Protein AF-A0AAD1ZTN9-F1 (afdb_monomer)

Solvent-accessible surface area (backbone atoms only — not comparable to full-atom values): 10088 Å² total; per-residue (Å²): 139,63,66,46,56,49,52,70,61,50,52,58,51,52,46,51,55,48,60,74,69,26,57,101,83,45,71,50,66,82,18,74,84,86,39,87,69,47,72,67,57,52,51,51,52,51,49,51,49,50,56,51,53,40,56,35,45,38,44,73,73,64,92,58,94,76,79,83,73,82,46,78,40,80,47,79,81,52,67,61,57,52,53,51,52,51,41,56,65,77,37,42,69,73,58,32,66,64,46,48,61,55,51,52,52,47,49,70,41,43,68,56,51,52,50,51,51,51,50,49,52,52,52,50,62,65,45,60,80,66,56,74,80,80,76,81,76,83,76,82,79,79,79,75,75,86,76,84,82,87,79,77,86,77,69,73,86,74,72,71,133

Foldseek 3Di:
DDWDWCLLVVLVVLLVVVVVQDDPPRQQSLQCPPRPDDPVSVVVLVVVVVVSQQFTFIDDPDPDPDDDDRDGGRDPGDPLSVVLSVCSNPDGSVVSVVCSVVSVVVSVCVVVVVVVVVVVVVVVVVCVVVPPPPPPPDDDPPPPDDDDPPPDPPPVVPPDD

Sequence (161 aa):
MSYFDLRYAALPVVNILKSYTAMTWEWDPFGIVIGNFTWIKFWLLTSFFFLFSFISIEIPLTPQVDMGYIRIQLKNYSVSLLVCFLASLFFPQDIFWCIYPTILLLSFCTARISSMWRSFKLSVQLLLPTIPVLNISMTTTTNIDEEPDIELLEMEQILQV

Structure (mmCIF, N/CA/C/O backbone):
data_AF-A0AAD1ZTN9-F1
#
_entry.id   AF-A0AAD1ZTN9-F1
#
loop_
_atom_site.group_PDB
_atom_site.id
_atom_site.type_symbol
_atom_site.label_atom_id
_atom_site.label_alt_id
_atom_site.label_comp_id
_atom_site.label_asym_id
_atom_site.label_entity_id
_atom_site.label_seq_id
_atom_site.pdbx_PDB_ins_code
_atom_site.Cartn_x
_atom_site.Cartn_y
_atom_site.Cartn_z
_atom_site.occupancy
_atom_site.B_iso_or_equiv
_atom_site.auth_seq_id
_atom_site.auth_comp_id
_atom_site.auth_asym_id
_atom_site.auth_atom_id
_atom_site.pdbx_PDB_model_num
ATOM 1 N N . MET A 1 1 ? -23.284 4.322 5.356 1.00 53.53 1 MET A N 1
ATOM 2 C CA . MET A 1 1 ? -22.923 4.765 3.992 1.00 53.53 1 MET A CA 1
ATOM 3 C C . MET A 1 1 ? -21.533 4.248 3.683 1.00 53.53 1 MET A C 1
ATOM 5 O O . MET A 1 1 ? -20.640 4.465 4.492 1.00 53.53 1 MET A O 1
ATOM 9 N N . SER A 1 2 ? -21.386 3.500 2.591 1.00 60.88 2 SER A N 1
ATOM 10 C CA . SER A 1 2 ? -20.089 2.979 2.151 1.00 60.88 2 SER A CA 1
ATOM 11 C C . SER A 1 2 ? -19.491 3.958 1.143 1.00 60.88 2 SER A C 1
ATOM 13 O O . SER A 1 2 ? -20.184 4.363 0.207 1.00 60.88 2 SER A O 1
ATOM 15 N N . TYR A 1 3 ? -18.242 4.359 1.362 1.00 67.25 3 TYR A N 1
ATOM 16 C CA . TYR A 1 3 ? -17.501 5.275 0.496 1.00 67.25 3 TYR A CA 1
ATOM 17 C C . TYR A 1 3 ? -16.315 4.533 -0.112 1.00 67.25 3 TYR A C 1
ATOM 19 O O . TYR A 1 3 ? -15.619 3.802 0.596 1.00 67.25 3 TYR A O 1
ATOM 27 N N . PHE A 1 4 ? -16.092 4.715 -1.413 1.00 69.25 4 PHE A N 1
ATOM 28 C CA . PHE A 1 4 ? -14.917 4.186 -2.087 1.00 69.25 4 PHE A CA 1
ATOM 29 C C . PHE A 1 4 ? -13.841 5.261 -2.092 1.00 69.25 4 PHE A C 1
ATOM 31 O O . PHE A 1 4 ? -14.079 6.395 -2.507 1.00 69.25 4 PHE A O 1
ATOM 38 N N . ASP A 1 5 ? -12.659 4.897 -1.618 1.00 74.06 5 ASP A N 1
ATOM 39 C CA . ASP A 1 5 ? -11.509 5.783 -1.597 1.00 74.06 5 ASP A CA 1
ATOM 40 C C . ASP A 1 5 ? -10.742 5.640 -2.913 1.00 74.06 5 ASP A C 1
ATOM 42 O O . ASP A 1 5 ? -10.135 4.599 -3.183 1.00 74.06 5 ASP A O 1
ATOM 46 N N . LEU A 1 6 ? -10.775 6.699 -3.729 1.00 75.69 6 LEU A N 1
ATOM 47 C CA . LEU A 1 6 ? -10.173 6.728 -5.063 1.00 75.69 6 LEU A CA 1
ATOM 48 C C . LEU A 1 6 ? -8.671 6.415 -5.040 1.00 75.69 6 LEU A C 1
ATOM 50 O O . LEU A 1 6 ? -8.125 5.956 -6.044 1.00 75.69 6 LEU A O 1
ATOM 54 N N . ARG A 1 7 ? -7.998 6.606 -3.897 1.00 78.62 7 ARG A N 1
ATOM 55 C CA . ARG A 1 7 ? -6.579 6.275 -3.754 1.00 78.62 7 ARG A CA 1
ATOM 56 C C . ARG A 1 7 ? -6.322 4.821 -4.147 1.00 78.62 7 ARG A C 1
ATOM 58 O O . ARG A 1 7 ? -5.434 4.550 -4.949 1.00 78.62 7 ARG A O 1
ATOM 65 N N . TYR A 1 8 ? -7.171 3.884 -3.730 1.00 75.38 8 TYR A N 1
ATOM 66 C CA . TYR A 1 8 ? -6.988 2.483 -4.113 1.00 75.38 8 TYR A CA 1
ATOM 67 C C . TYR A 1 8 ? -7.002 2.262 -5.630 1.00 75.38 8 TYR A C 1
ATOM 69 O O . TYR A 1 8 ? -6.260 1.403 -6.096 1.00 75.38 8 TYR A O 1
ATOM 77 N N . ALA A 1 9 ? -7.754 3.053 -6.401 1.00 78.06 9 ALA A N 1
ATOM 78 C CA . ALA A 1 9 ? -7.808 2.953 -7.861 1.00 78.06 9 ALA A CA 1
ATOM 79 C C . ALA A 1 9 ? -6.601 3.586 -8.575 1.00 78.06 9 ALA A C 1
ATOM 81 O O . ALA A 1 9 ? -6.246 3.152 -9.669 1.00 78.06 9 ALA A O 1
ATOM 82 N N . ALA A 1 10 ? -5.927 4.565 -7.967 1.00 77.88 10 ALA A N 1
ATOM 83 C CA . ALA A 1 10 ? -4.735 5.163 -8.570 1.00 77.88 10 ALA A CA 1
ATOM 84 C C . ALA A 1 10 ? -3.543 4.191 -8.609 1.00 77.88 10 ALA A C 1
ATOM 86 O O . ALA A 1 10 ? -2.688 4.299 -9.479 1.00 77.88 10 ALA A O 1
ATOM 87 N N . LEU A 1 11 ? -3.482 3.229 -7.684 1.00 80.38 11 LEU A N 1
ATOM 88 C CA . LEU A 1 11 ? -2.395 2.248 -7.606 1.00 80.38 11 LEU A CA 1
ATOM 89 C C . LEU A 1 11 ? -2.336 1.329 -8.847 1.00 80.38 11 LEU A C 1
ATOM 91 O O . LEU A 1 11 ? -1.267 1.237 -9.448 1.00 80.38 11 LEU A O 1
ATOM 95 N N . PRO A 1 12 ? -3.451 0.725 -9.310 1.00 79.00 12 PRO A N 1
ATOM 96 C CA . PRO A 1 12 ? -3.519 0.082 -10.621 1.00 79.00 12 PRO A CA 1
ATOM 97 C C . PRO A 1 12 ? -3.088 0.990 -11.774 1.00 79.00 12 PRO A C 1
ATOM 99 O O . PRO A 1 12 ? -2.380 0.535 -12.663 1.00 79.00 12 PRO A O 1
ATOM 102 N N . VAL A 1 13 ? -3.466 2.274 -11.755 1.00 79.06 13 VAL A N 1
ATOM 103 C CA . VAL A 1 13 ? -3.087 3.234 -12.808 1.00 79.06 13 VAL A CA 1
ATOM 104 C C . VAL A 1 13 ? -1.575 3.457 -12.831 1.00 79.06 13 VAL A C 1
ATOM 106 O O . VAL A 1 13 ? -0.971 3.410 -13.898 1.00 79.06 13 VAL A O 1
ATOM 109 N N . VAL A 1 14 ? -0.945 3.631 -11.666 1.00 77.19 14 VAL A N 1
ATOM 110 C CA . VAL A 1 14 ? 0.519 3.731 -11.539 1.00 77.19 14 VAL A CA 1
ATOM 111 C C . VAL A 1 14 ? 1.196 2.451 -12.029 1.00 77.19 14 VAL A C 1
ATOM 113 O O . VAL A 1 14 ? 2.204 2.524 -12.727 1.00 77.19 14 VAL A O 1
ATOM 116 N N . ASN A 1 15 ? 0.633 1.284 -11.715 1.00 78.56 15 ASN A N 1
ATOM 117 C CA . ASN A 1 15 ? 1.166 0.006 -12.173 1.00 78.56 15 ASN A CA 1
ATOM 118 C C . ASN A 1 15 ? 1.053 -0.167 -13.702 1.00 78.56 15 ASN A C 1
ATOM 120 O O . ASN A 1 15 ? 1.999 -0.598 -14.349 1.00 78.56 15 ASN A O 1
ATOM 124 N N . ILE A 1 16 ? -0.059 0.256 -14.303 1.00 80.12 16 ILE A N 1
ATOM 125 C CA . ILE A 1 16 ? -0.233 0.268 -15.762 1.00 80.12 16 ILE A CA 1
ATOM 126 C C . ILE A 1 16 ? 0.734 1.267 -16.417 1.00 80.12 16 ILE A C 1
ATOM 128 O O . ILE A 1 16 ? 1.369 0.959 -17.416 1.00 80.12 16 ILE A O 1
ATOM 132 N N . LEU A 1 17 ? 0.914 2.461 -15.849 1.00 75.88 17 LEU A N 1
ATOM 133 C CA . LEU A 1 17 ? 1.918 3.417 -16.336 1.00 75.88 17 LEU A CA 1
ATOM 134 C C . LEU A 1 17 ? 3.332 2.821 -16.285 1.00 75.88 17 LEU A C 1
ATOM 136 O O . LEU A 1 17 ? 4.089 2.973 -17.241 1.00 75.88 17 LEU A O 1
ATOM 140 N N . LYS A 1 18 ? 3.650 2.086 -15.211 1.00 73.56 18 LYS A N 1
ATOM 141 C CA . LYS A 1 18 ? 4.902 1.331 -15.053 1.00 73.56 18 LYS A CA 1
ATOM 142 C C . LYS A 1 18 ? 5.075 0.288 -16.167 1.00 73.56 18 LYS A C 1
ATOM 144 O O . LYS A 1 18 ? 6.186 0.113 -16.654 1.00 73.56 18 LYS A O 1
ATOM 149 N N . SER A 1 19 ? 3.998 -0.363 -16.610 1.00 73.69 19 SER A N 1
ATOM 150 C CA . SER A 1 19 ? 4.057 -1.363 -17.685 1.00 73.69 19 SER A CA 1
ATOM 151 C C . SER A 1 19 ? 4.329 -0.771 -19.065 1.00 73.69 19 SER A C 1
ATOM 153 O O . SER A 1 19 ? 4.916 -1.436 -19.907 1.00 73.69 19 SER A O 1
ATOM 155 N N . TYR A 1 20 ? 3.900 0.469 -19.314 1.00 73.81 20 TYR A N 1
ATOM 156 C CA . TYR A 1 20 ? 4.147 1.152 -20.589 1.00 73.81 20 TYR A CA 1
ATOM 157 C C . TYR A 1 20 ? 5.575 1.682 -20.725 1.00 73.81 20 TYR A C 1
ATOM 159 O O . TYR A 1 20 ? 6.065 1.829 -21.842 1.00 73.81 20 TYR A O 1
ATOM 167 N N . THR A 1 21 ? 6.228 2.007 -19.610 1.00 69.94 21 THR A N 1
ATOM 168 C CA . THR A 1 21 ? 7.601 2.529 -19.608 1.00 69.94 21 THR A CA 1
ATOM 169 C C . THR A 1 21 ? 8.656 1.435 -19.480 1.00 69.94 21 THR A C 1
ATOM 171 O O . THR A 1 21 ? 9.808 1.674 -19.833 1.00 69.94 21 THR A O 1
ATOM 174 N N . ALA A 1 22 ? 8.283 0.250 -18.997 1.00 64.44 22 ALA A N 1
ATOM 175 C CA . ALA A 1 22 ? 9.169 -0.900 -18.896 1.00 64.44 22 ALA A CA 1
ATOM 176 C C . ALA A 1 22 ? 9.403 -1.559 -20.261 1.00 64.44 22 ALA A C 1
ATOM 178 O O . ALA A 1 22 ? 8.459 -1.930 -20.961 1.00 64.44 22 ALA A O 1
ATOM 179 N N . MET A 1 23 ? 10.669 -1.790 -20.620 1.00 64.44 23 MET A N 1
ATOM 180 C CA . MET A 1 23 ? 10.974 -2.810 -21.624 1.00 64.44 23 MET A CA 1
ATOM 181 C C . MET A 1 23 ? 10.536 -4.184 -21.098 1.00 64.44 23 MET A C 1
ATOM 183 O O . MET A 1 23 ? 10.527 -4.419 -19.894 1.00 64.44 23 MET A O 1
ATOM 187 N N . THR A 1 24 ? 10.221 -5.123 -21.993 1.00 57.47 24 THR A N 1
ATOM 188 C CA . THR A 1 24 ? 9.668 -6.467 -21.700 1.00 57.47 24 THR A CA 1
ATOM 189 C C . THR A 1 24 ? 10.425 -7.316 -20.661 1.00 57.47 24 THR A C 1
ATOM 191 O O . THR A 1 24 ? 9.915 -8.351 -20.249 1.00 57.47 24 THR A O 1
ATOM 194 N N . TRP A 1 25 ? 11.623 -6.904 -20.235 1.00 58.81 25 TRP A N 1
ATOM 195 C CA . TRP A 1 25 ? 12.472 -7.587 -19.249 1.00 58.81 25 TRP A CA 1
ATOM 196 C C . TRP A 1 25 ? 12.907 -6.683 -18.081 1.00 58.81 25 TRP A C 1
ATOM 198 O O . TRP A 1 25 ? 13.660 -7.109 -17.206 1.00 58.81 25 TRP A O 1
ATOM 208 N N . GLU A 1 26 ? 12.448 -5.432 -18.049 1.00 66.12 26 GLU A N 1
ATOM 209 C CA . GLU A 1 26 ? 12.837 -4.438 -17.057 1.00 66.12 26 GLU A CA 1
ATOM 210 C C . GLU A 1 26 ? 11.776 -4.360 -15.957 1.00 66.12 26 GLU A C 1
ATOM 212 O O . GLU A 1 26 ? 10.747 -3.701 -16.074 1.00 66.12 26 GLU A O 1
ATOM 217 N N . TRP A 1 27 ? 12.015 -5.075 -14.860 1.00 66.62 27 TRP A N 1
ATOM 218 C CA . TRP A 1 27 ? 11.083 -5.127 -13.728 1.00 66.62 27 TRP A CA 1
ATOM 219 C C . TRP A 1 27 ? 11.117 -3.860 -12.849 1.00 66.62 27 TRP A C 1
ATOM 221 O O . TRP A 1 27 ? 10.212 -3.630 -12.038 1.00 66.62 27 TRP A O 1
ATOM 231 N N . ASP A 1 28 ? 12.138 -3.021 -13.040 1.00 69.25 28 ASP A N 1
ATOM 232 C CA . ASP A 1 28 ? 12.390 -1.780 -12.309 1.00 69.25 28 ASP A CA 1
ATOM 233 C C . ASP A 1 28 ? 12.562 -0.577 -13.263 1.00 69.25 28 ASP A C 1
ATOM 235 O O . ASP A 1 28 ? 13.631 0.028 -13.331 1.00 69.25 28 ASP A O 1
ATOM 239 N N . PRO A 1 29 ? 11.507 -0.180 -13.996 1.00 63.53 29 PRO A N 1
ATOM 240 C CA . PRO A 1 29 ? 11.579 0.918 -14.969 1.00 63.53 29 PRO A CA 1
ATOM 241 C C . PRO A 1 29 ? 11.842 2.287 -14.326 1.00 63.53 29 PRO A C 1
ATOM 243 O O . PRO A 1 29 ? 12.190 3.251 -15.003 1.00 63.53 29 PRO A O 1
ATOM 246 N N . PHE A 1 30 ? 11.674 2.403 -13.007 1.00 68.75 30 PHE A N 1
ATOM 247 C CA . PHE A 1 30 ? 12.016 3.618 -12.270 1.00 68.75 30 PHE A CA 1
ATOM 248 C C . PHE A 1 30 ? 13.480 3.617 -11.791 1.00 68.75 30 PHE A C 1
ATOM 250 O O . PHE A 1 30 ? 13.993 4.657 -11.349 1.00 68.75 30 PHE A O 1
ATOM 257 N N . GLY A 1 31 ? 14.188 2.490 -11.920 1.00 68.94 31 GLY A N 1
ATOM 258 C CA . GLY A 1 31 ? 15.561 2.318 -11.459 1.00 68.94 31 GLY A CA 1
ATOM 259 C C . GLY A 1 31 ? 15.689 2.550 -9.954 1.00 68.94 31 GLY A C 1
ATOM 260 O O . GLY A 1 31 ? 16.580 3.287 -9.532 1.00 68.94 31 GLY A O 1
ATOM 261 N N . ILE A 1 32 ? 14.732 2.039 -9.180 1.00 70.50 32 ILE A N 1
ATOM 262 C CA . ILE A 1 32 ? 14.649 2.167 -7.723 1.00 70.50 32 ILE A CA 1
ATOM 263 C C . ILE A 1 32 ? 15.482 1.091 -7.023 1.00 70.50 32 ILE A C 1
ATOM 265 O O . ILE A 1 32 ? 16.050 1.360 -5.968 1.00 70.50 32 ILE A O 1
ATOM 269 N N . VAL A 1 33 ? 15.556 -0.109 -7.595 1.00 68.44 33 VAL A N 1
ATOM 270 C CA . VAL A 1 33 ? 16.200 -1.286 -7.005 1.00 68.44 33 VAL A CA 1
ATOM 271 C C . VAL A 1 33 ? 17.465 -1.704 -7.758 1.00 68.44 33 VAL A C 1
ATOM 273 O O . VAL A 1 33 ? 18.463 -2.010 -7.113 1.00 68.44 33 VAL A O 1
ATOM 276 N N . ILE A 1 34 ? 17.453 -1.714 -9.097 1.00 68.81 34 ILE A N 1
ATOM 277 C CA . ILE A 1 34 ? 18.612 -2.113 -9.928 1.00 68.81 34 ILE A CA 1
ATOM 278 C C . ILE A 1 34 ? 19.286 -0.909 -10.608 1.00 68.81 34 ILE A C 1
ATOM 280 O O . ILE A 1 34 ? 20.439 -0.994 -11.027 1.00 68.81 34 ILE A O 1
ATOM 284 N N . GLY A 1 35 ? 18.602 0.234 -10.704 1.00 67.38 35 GLY A N 1
ATOM 285 C CA . GLY A 1 35 ? 19.134 1.437 -11.350 1.00 67.38 35 GLY A CA 1
ATOM 286 C C . GLY A 1 35 ? 19.923 2.380 -10.432 1.00 67.38 35 GLY A C 1
ATOM 287 O O . GLY A 1 35 ? 19.989 2.216 -9.216 1.00 67.38 35 GLY A O 1
ATOM 288 N N . ASN A 1 36 ? 20.481 3.442 -11.028 1.00 72.56 36 ASN A N 1
ATOM 289 C CA . ASN A 1 36 ? 21.063 4.562 -10.283 1.00 72.56 36 ASN A CA 1
ATOM 290 C C . ASN A 1 36 ? 19.959 5.319 -9.532 1.00 72.56 36 ASN A C 1
ATOM 292 O O . ASN A 1 36 ? 19.278 6.196 -10.085 1.00 72.56 36 ASN A O 1
ATOM 296 N N . PHE A 1 37 ? 19.781 4.960 -8.266 1.00 79.31 37 PHE A N 1
ATOM 297 C CA . PHE A 1 37 ? 18.898 5.652 -7.346 1.00 79.31 37 PHE A CA 1
ATOM 298 C C . PHE A 1 37 ? 19.473 7.035 -7.022 1.00 79.31 37 PHE A C 1
ATOM 300 O O . PHE A 1 37 ? 20.530 7.160 -6.407 1.00 79.31 37 PHE A O 1
ATOM 307 N N . THR A 1 38 ? 18.789 8.093 -7.457 1.00 84.81 38 THR A N 1
ATOM 308 C CA . THR A 1 38 ? 19.201 9.475 -7.185 1.00 84.81 38 THR A CA 1
ATOM 309 C C . THR A 1 38 ? 18.321 10.102 -6.111 1.00 84.81 38 THR A C 1
ATOM 311 O O . THR A 1 38 ? 17.128 9.814 -6.009 1.00 84.81 38 THR A O 1
ATOM 314 N N . TRP A 1 39 ? 18.885 11.039 -5.346 1.00 82.94 39 TRP A N 1
ATOM 315 C CA . TRP A 1 39 ? 18.139 11.816 -4.350 1.00 82.94 39 TRP A CA 1
ATOM 316 C C . TRP A 1 39 ? 16.909 12.517 -4.935 1.00 82.94 39 TRP A C 1
ATOM 318 O O . TRP A 1 39 ? 15.879 12.609 -4.277 1.00 82.94 39 TRP A O 1
ATOM 328 N N . ILE A 1 40 ? 16.981 12.962 -6.190 1.00 84.06 40 ILE A N 1
ATOM 329 C CA . ILE A 1 40 ? 15.850 13.588 -6.887 1.00 84.06 40 ILE A CA 1
ATOM 330 C C . ILE A 1 40 ? 14.694 12.593 -7.047 1.00 84.06 40 ILE A C 1
ATOM 332 O O . ILE A 1 40 ? 13.552 12.941 -6.751 1.00 84.06 40 ILE A O 1
ATOM 336 N N . LYS A 1 41 ? 14.977 11.346 -7.451 1.00 81.19 41 LYS A N 1
ATOM 337 C CA . LYS A 1 41 ? 13.960 10.286 -7.544 1.00 81.19 41 LYS A CA 1
ATOM 338 C C . LYS A 1 41 ? 13.351 9.982 -6.178 1.00 81.19 41 LYS A C 1
ATOM 340 O O . LYS A 1 41 ? 12.136 9.842 -6.088 1.00 81.19 41 LYS A O 1
ATOM 345 N N . PHE A 1 42 ? 14.166 9.937 -5.121 1.00 81.62 42 PHE A N 1
ATOM 346 C CA . PHE A 1 42 ? 13.675 9.753 -3.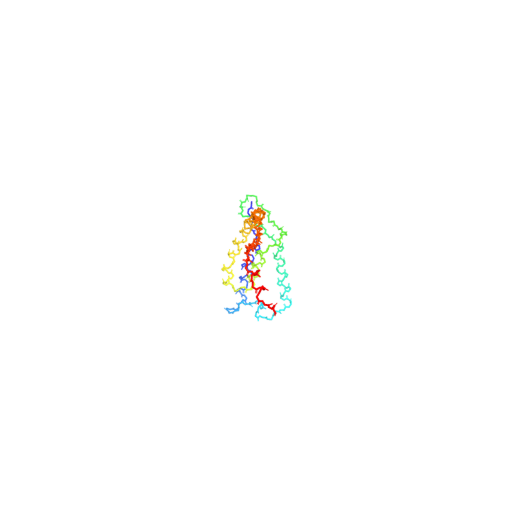753 1.00 81.62 42 PHE A CA 1
ATOM 347 C C . PHE A 1 42 ? 12.698 10.858 -3.339 1.00 81.62 42 PHE A C 1
ATOM 349 O O . PHE A 1 42 ? 11.596 10.560 -2.877 1.00 81.62 42 PHE A O 1
ATOM 356 N N . TRP A 1 43 ? 13.068 12.127 -3.537 1.00 84.19 43 TRP A N 1
ATOM 357 C CA . TRP A 1 43 ? 12.211 13.263 -3.193 1.00 84.19 43 TRP A CA 1
ATOM 358 C C . TRP A 1 43 ? 10.934 13.301 -4.028 1.00 84.19 43 TRP A C 1
ATOM 360 O O . TRP A 1 43 ? 9.866 13.568 -3.484 1.00 84.19 43 TRP A O 1
ATOM 370 N N . LEU A 1 44 ? 11.017 12.980 -5.320 1.00 84.62 44 LEU A N 1
ATOM 371 C CA . LEU A 1 44 ? 9.857 12.922 -6.206 1.00 84.62 44 LEU A CA 1
ATOM 372 C C . LEU A 1 44 ? 8.901 11.797 -5.800 1.00 84.62 44 LEU A C 1
ATOM 374 O O . LEU A 1 44 ? 7.699 12.027 -5.689 1.00 84.62 44 LEU A O 1
ATOM 378 N N . LEU A 1 45 ? 9.430 10.608 -5.502 1.00 81.50 45 LEU A N 1
ATOM 379 C CA . LEU A 1 45 ? 8.637 9.480 -5.023 1.00 81.50 45 LEU A CA 1
ATOM 380 C C . LEU A 1 45 ? 7.960 9.796 -3.689 1.00 81.50 45 LEU A C 1
ATOM 382 O O . LEU A 1 45 ? 6.771 9.546 -3.510 1.00 81.50 45 LEU A O 1
ATOM 386 N N . THR A 1 46 ? 8.721 10.380 -2.767 1.00 80.56 46 THR A N 1
ATOM 387 C CA . THR A 1 46 ? 8.242 10.781 -1.445 1.00 80.56 46 THR A CA 1
ATOM 388 C C . THR A 1 46 ? 7.168 11.863 -1.563 1.00 80.56 46 THR A C 1
ATOM 390 O O . THR A 1 46 ? 6.130 11.776 -0.916 1.00 80.56 46 THR A O 1
ATOM 393 N N . SER A 1 47 ? 7.358 12.852 -2.441 1.00 82.56 47 SER A N 1
ATOM 394 C CA . SER A 1 47 ? 6.366 13.894 -2.719 1.00 82.56 47 SER A CA 1
ATOM 395 C C . SER A 1 47 ? 5.085 13.314 -3.316 1.00 82.56 47 SER A C 1
ATOM 397 O O . SER A 1 47 ? 4.000 13.604 -2.813 1.00 82.56 47 SER A O 1
ATOM 399 N N . PHE A 1 48 ? 5.201 12.441 -4.322 1.00 80.94 48 PHE A N 1
ATOM 400 C CA . PHE A 1 48 ? 4.058 11.751 -4.918 1.00 80.94 48 PHE A CA 1
ATOM 401 C C . PHE A 1 48 ? 3.311 10.921 -3.873 1.00 80.94 48 PHE A C 1
ATOM 403 O O . PHE A 1 48 ? 2.088 10.981 -3.793 1.00 80.94 48 PHE A O 1
ATOM 410 N N . PHE A 1 49 ? 4.046 10.218 -3.012 1.00 77.19 49 PHE A N 1
ATOM 411 C CA . PHE A 1 49 ? 3.488 9.452 -1.909 1.00 77.19 49 PHE A CA 1
ATOM 412 C C . PHE A 1 49 ? 2.713 10.321 -0.913 1.00 77.19 49 PHE A C 1
ATOM 414 O O . PHE A 1 49 ? 1.609 9.954 -0.508 1.00 77.19 49 PHE A O 1
ATOM 421 N N . PHE A 1 50 ? 3.258 11.474 -0.522 1.00 75.88 50 PHE A N 1
ATOM 422 C CA . PHE A 1 50 ? 2.579 12.388 0.393 1.00 75.88 50 PHE A CA 1
ATOM 423 C C . PHE A 1 50 ? 1.344 13.017 -0.250 1.00 75.88 50 PHE A C 1
ATOM 425 O O . PHE A 1 50 ? 0.267 12.959 0.340 1.00 75.88 50 PHE A O 1
ATOM 432 N N . LEU A 1 51 ? 1.462 13.539 -1.473 1.00 76.06 51 LEU A N 1
ATOM 433 C CA . LEU A 1 51 ? 0.328 14.058 -2.247 1.00 76.06 51 LEU A CA 1
ATOM 434 C C . LEU A 1 51 ? -0.797 13.025 -2.329 1.00 76.06 51 LEU A C 1
ATOM 436 O O . LEU A 1 51 ? -1.953 13.317 -2.027 1.00 76.06 51 LEU A O 1
ATOM 440 N N . PHE A 1 52 ? -0.432 11.792 -2.658 1.00 72.94 52 PHE A N 1
ATOM 441 C CA . PHE A 1 52 ? -1.355 10.679 -2.761 1.00 72.94 52 PHE A CA 1
ATOM 442 C C . PHE A 1 52 ? -1.960 10.269 -1.411 1.00 72.94 52 PHE A C 1
ATOM 444 O O . PHE A 1 52 ? -3.147 9.968 -1.325 1.00 72.94 52 PHE A O 1
ATOM 451 N N . SER A 1 53 ? -1.176 10.292 -0.334 1.00 69.38 53 SER A N 1
ATOM 452 C CA . SER A 1 53 ? -1.646 9.949 1.010 1.00 69.38 53 SER A CA 1
ATOM 453 C C . SER A 1 53 ? -2.623 10.982 1.567 1.00 69.38 53 SER A C 1
ATOM 455 O O . SER A 1 53 ? -3.536 10.600 2.295 1.00 69.38 53 SER A O 1
ATOM 457 N N . PHE A 1 54 ? -2.471 12.262 1.221 1.00 67.12 54 PHE A N 1
ATOM 458 C CA . PHE A 1 54 ? -3.304 13.337 1.766 1.00 67.12 54 PHE A CA 1
ATOM 459 C C . PHE A 1 54 ? -4.555 13.639 0.936 1.00 67.12 54 PHE A C 1
ATOM 461 O O . PHE A 1 54 ? -5.566 14.057 1.501 1.00 67.12 54 PHE A O 1
ATOM 468 N N . ILE A 1 55 ? -4.532 13.401 -0.377 1.00 67.50 55 ILE A N 1
ATOM 469 C CA . ILE A 1 55 ? -5.672 13.680 -1.256 1.00 67.50 55 ILE A CA 1
ATOM 470 C C . ILE A 1 55 ? -6.576 12.441 -1.313 1.00 67.50 55 ILE A C 1
ATOM 472 O O . ILE A 1 55 ? -6.383 11.538 -2.124 1.00 67.50 55 ILE A O 1
ATOM 476 N N . SER A 1 56 ? -7.576 12.384 -0.428 1.00 68.31 56 SER A N 1
ATOM 477 C CA . SER A 1 56 ? -8.626 11.361 -0.463 1.00 68.31 56 SER A CA 1
ATOM 478 C C . SER A 1 56 ? -9.863 11.935 -1.147 1.00 68.31 56 SER A C 1
ATOM 480 O O . SER A 1 56 ? -10.497 12.861 -0.637 1.00 68.31 56 SER A O 1
ATOM 482 N N . ILE A 1 57 ? -10.222 11.365 -2.294 1.00 68.56 57 ILE A N 1
ATOM 483 C CA . ILE A 1 57 ? -11.498 11.635 -2.958 1.00 68.56 57 ILE A CA 1
ATOM 484 C C . ILE A 1 57 ? -12.419 10.468 -2.617 1.00 68.56 57 ILE A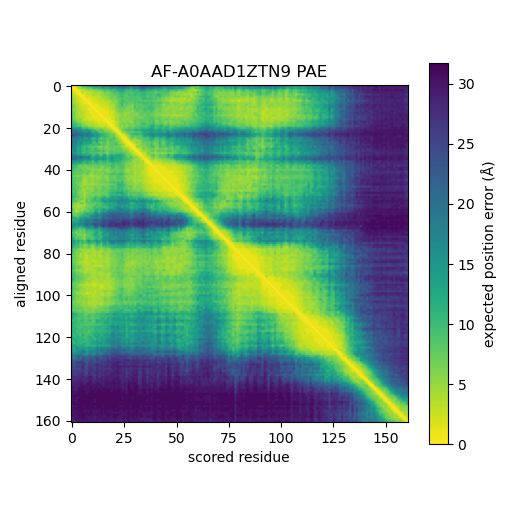 C 1
ATOM 486 O O . ILE A 1 57 ? -12.155 9.332 -3.014 1.00 68.56 57 ILE A O 1
ATOM 490 N N . GLU A 1 58 ? -13.459 10.732 -1.832 1.00 66.62 58 GLU A N 1
ATOM 491 C CA . GLU A 1 58 ? -14.451 9.722 -1.468 1.00 66.62 58 GLU A CA 1
ATOM 492 C C . GLU A 1 58 ? -15.634 9.785 -2.436 1.00 66.62 58 GLU A C 1
ATOM 494 O O . GLU A 1 58 ? -16.290 10.820 -2.570 1.00 66.62 58 GLU A O 1
ATOM 499 N N . ILE A 1 59 ? -15.906 8.667 -3.112 1.00 64.94 59 ILE A N 1
ATOM 500 C CA . ILE A 1 59 ? -17.065 8.516 -3.995 1.00 64.94 59 ILE A CA 1
ATOM 501 C C . ILE A 1 59 ? -18.139 7.714 -3.243 1.00 64.94 59 ILE A C 1
ATOM 503 O O . ILE A 1 59 ? -17.843 6.615 -2.757 1.00 64.94 59 ILE A O 1
ATOM 507 N N . PRO A 1 60 ? -19.378 8.221 -3.115 1.00 65.56 60 PRO A N 1
ATOM 508 C CA . PRO A 1 60 ? -20.467 7.455 -2.518 1.00 65.56 60 PRO A CA 1
ATOM 509 C C . PRO A 1 60 ? -20.828 6.261 -3.419 1.00 65.56 60 PRO A C 1
ATOM 511 O O . PRO A 1 60 ? -21.114 6.443 -4.598 1.00 65.56 60 PRO A O 1
ATOM 514 N N . LEU A 1 61 ? -20.830 5.033 -2.878 1.00 62.56 61 LEU A N 1
ATOM 515 C CA . LEU A 1 61 ? -21.188 3.829 -3.655 1.00 62.56 61 LEU A CA 1
ATOM 516 C C . LEU A 1 61 ? -22.701 3.659 -3.866 1.00 62.56 61 LEU A C 1
ATOM 518 O O . LEU A 1 61 ? -23.123 2.825 -4.662 1.00 62.56 61 LEU A O 1
ATOM 522 N N . THR A 1 62 ? -23.531 4.400 -3.133 1.00 63.34 62 THR A N 1
ATOM 523 C CA . THR A 1 62 ? -24.990 4.337 -3.268 1.00 63.34 62 THR A CA 1
ATOM 524 C C . THR A 1 62 ? -25.475 5.443 -4.202 1.00 63.34 62 THR A C 1
ATOM 526 O O . THR A 1 62 ? -25.240 6.611 -3.881 1.00 63.34 62 THR A O 1
ATOM 529 N N . PRO A 1 63 ? -26.177 5.119 -5.304 1.00 57.94 63 PRO A N 1
ATOM 530 C CA . PRO A 1 63 ? -26.791 6.119 -6.165 1.00 57.94 63 PRO A CA 1
ATOM 531 C C . PRO A 1 63 ? -27.986 6.720 -5.418 1.00 57.94 63 PRO A C 1
ATOM 533 O O . PRO A 1 63 ? -29.090 6.183 -5.453 1.00 57.94 63 PRO A O 1
ATOM 536 N N . GLN A 1 64 ? -27.761 7.794 -4.662 1.00 56.16 64 GLN A N 1
ATOM 537 C CA . GLN A 1 64 ? -28.860 8.636 -4.204 1.00 56.16 64 GLN A CA 1
ATOM 538 C C . GLN A 1 64 ? -29.204 9.649 -5.296 1.00 56.16 64 GLN A C 1
ATOM 540 O O . GLN A 1 64 ? -28.333 10.141 -6.007 1.00 56.16 64 GLN A O 1
ATOM 545 N N . VAL A 1 65 ? -30.505 9.908 -5.424 1.00 57.81 65 VAL A N 1
ATOM 546 C CA . VAL A 1 65 ? -31.135 10.739 -6.462 1.00 57.81 65 VAL A CA 1
ATOM 547 C C . VAL A 1 65 ? -30.727 12.220 -6.349 1.00 57.81 65 VAL A C 1
ATOM 549 O O . VAL A 1 65 ? -30.824 12.948 -7.330 1.00 57.81 65 VAL A O 1
ATOM 552 N N . ASP A 1 66 ? -30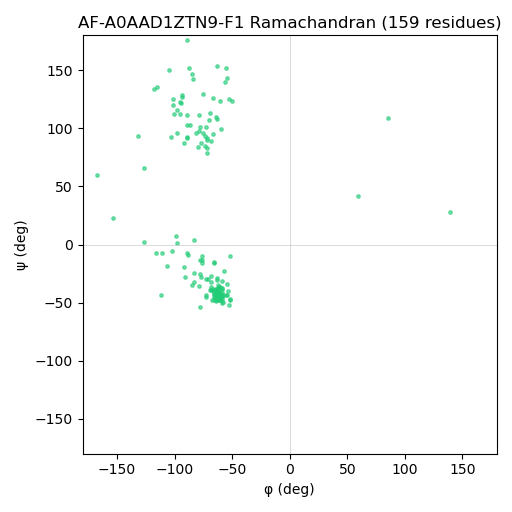.170 12.638 -5.208 1.00 55.00 66 ASP A N 1
ATOM 553 C CA . ASP A 1 66 ? -29.485 13.924 -5.050 1.00 55.00 66 ASP A CA 1
ATOM 554 C C . ASP A 1 66 ? -27.995 13.782 -5.388 1.00 55.00 66 ASP A C 1
ATOM 556 O O . ASP A 1 66 ? -27.151 13.428 -4.559 1.00 55.00 66 ASP A O 1
ATOM 560 N N . MET A 1 67 ? -27.672 14.049 -6.654 1.00 57.75 67 MET A N 1
ATOM 561 C CA . MET A 1 67 ? -26.301 14.295 -7.088 1.00 57.75 67 MET A CA 1
ATOM 562 C C . MET A 1 67 ? -25.694 15.454 -6.289 1.00 57.75 67 MET A C 1
ATOM 564 O O . MET A 1 67 ? -26.297 16.519 -6.183 1.00 57.75 67 MET A O 1
ATOM 568 N N . GLY A 1 68 ? -24.422 15.319 -5.907 1.00 53.38 68 GLY A N 1
ATOM 569 C CA . GLY A 1 68 ? -23.542 16.470 -6.118 1.00 53.38 68 GLY A CA 1
ATOM 570 C C . GLY A 1 68 ? -22.530 16.844 -5.052 1.00 53.38 68 GLY A C 1
ATOM 571 O O . GLY A 1 68 ? -22.147 18.008 -5.032 1.00 53.38 68 GLY A O 1
ATOM 572 N N . TYR A 1 69 ? -22.016 15.932 -4.223 1.00 58.81 69 TYR A N 1
ATOM 573 C CA . TYR A 1 69 ? -20.861 16.298 -3.391 1.00 58.81 69 TYR A CA 1
ATOM 574 C C . TYR A 1 69 ? -19.765 15.237 -3.460 1.00 58.81 69 TYR A C 1
ATOM 576 O O . TYR A 1 69 ? -19.751 14.266 -2.705 1.00 58.81 69 TYR A O 1
ATOM 584 N N . ILE A 1 70 ? -18.813 15.448 -4.374 1.00 61.22 70 ILE A N 1
ATOM 585 C CA . ILE A 1 70 ? -17.484 14.840 -4.276 1.00 61.22 70 ILE A CA 1
ATOM 586 C C . ILE A 1 70 ? -16.857 15.420 -3.012 1.00 61.22 70 ILE A C 1
ATOM 588 O O . ILE A 1 70 ? -16.549 16.612 -2.950 1.00 61.22 70 ILE A O 1
ATOM 592 N N . ARG A 1 71 ? -16.702 14.597 -1.975 1.00 62.69 71 ARG A N 1
ATOM 593 C CA . ARG A 1 71 ? -16.110 15.054 -0.722 1.00 62.69 71 ARG A CA 1
ATOM 594 C C . ARG A 1 71 ? -14.608 14.849 -0.800 1.00 62.69 71 ARG A C 1
ATOM 596 O O . ARG A 1 71 ? -14.109 13.734 -0.666 1.00 62.69 71 ARG A O 1
ATOM 603 N N . ILE A 1 72 ? -13.894 15.941 -1.041 1.00 60.28 72 ILE A N 1
ATOM 604 C CA . ILE A 1 72 ? -12.443 15.968 -0.891 1.00 60.28 72 ILE A CA 1
ATOM 605 C C . ILE A 1 72 ? -12.181 16.094 0.606 1.00 60.28 72 ILE A C 1
ATOM 607 O O . ILE A 1 72 ? -12.521 17.108 1.217 1.00 60.28 72 ILE A O 1
ATOM 611 N N . GLN A 1 73 ? -11.640 15.045 1.216 1.00 65.06 73 GLN A N 1
ATOM 612 C CA . GLN A 1 73 ? -11.239 15.077 2.618 1.00 65.06 73 GLN A CA 1
ATOM 613 C C . GLN A 1 73 ? -9.741 14.844 2.726 1.00 65.06 73 GLN A C 1
ATOM 615 O O . GLN A 1 73 ? -9.199 13.905 2.140 1.00 65.06 73 GLN A O 1
ATOM 620 N N . LEU A 1 74 ? -9.080 15.671 3.537 1.00 61.88 74 LEU A N 1
ATOM 621 C CA . LEU A 1 74 ? -7.747 15.355 4.025 1.00 61.88 74 LEU A CA 1
ATOM 622 C C . LEU A 1 74 ? -7.911 14.259 5.081 1.00 61.88 74 LEU A C 1
ATOM 624 O O . LEU A 1 74 ? -8.261 14.520 6.232 1.00 61.88 74 LEU A O 1
ATOM 628 N N . LYS A 1 75 ? -7.791 13.007 4.648 1.00 64.38 75 LYS A N 1
ATOM 629 C CA . LYS A 1 75 ? -8.036 11.848 5.507 1.00 64.38 75 LYS A CA 1
ATOM 630 C C . LYS A 1 75 ? -6.762 11.457 6.248 1.00 64.38 75 LYS A C 1
ATOM 632 O O . LYS A 1 75 ? -5.657 11.647 5.744 1.00 64.38 75 LYS A O 1
ATOM 637 N N . ASN A 1 76 ? -6.931 10.866 7.431 1.00 67.00 76 ASN A N 1
ATOM 638 C CA . ASN A 1 76 ? -5.828 10.284 8.189 1.00 67.00 76 ASN A CA 1
ATOM 639 C C . ASN A 1 76 ? -5.056 9.267 7.339 1.00 67.00 76 ASN A C 1
ATOM 641 O O . ASN A 1 76 ? -5.634 8.510 6.554 1.00 67.00 76 ASN A O 1
ATOM 645 N N . TYR A 1 77 ? -3.744 9.254 7.539 1.00 67.25 77 TYR A N 1
ATOM 646 C CA . TYR A 1 77 ? -2.817 8.330 6.906 1.00 67.25 77 TYR A CA 1
ATOM 647 C C . TYR A 1 77 ? -3.256 6.868 7.097 1.00 67.25 77 TYR A C 1
ATOM 649 O O . TYR A 1 77 ? -3.461 6.418 8.226 1.00 67.25 77 TYR A O 1
ATOM 657 N N . SER A 1 78 ? -3.397 6.121 5.999 1.00 74.25 78 SER A N 1
ATOM 658 C CA . SER A 1 78 ? -3.763 4.700 6.030 1.00 74.25 78 SER A CA 1
ATOM 659 C C . SER A 1 78 ? -2.529 3.830 5.824 1.00 74.25 78 SER A C 1
ATOM 661 O O . SER A 1 78 ? -1.893 3.872 4.770 1.00 74.25 78 SER A O 1
ATOM 663 N N . VAL A 1 79 ? -2.229 2.981 6.807 1.00 77.75 79 VAL A N 1
ATOM 664 C CA . VAL A 1 79 ? -1.122 2.015 6.728 1.00 77.75 79 VAL A CA 1
ATOM 665 C C . VAL A 1 79 ? -1.317 1.046 5.556 1.00 77.75 79 VAL A C 1
ATOM 667 O O . VAL A 1 79 ? -0.353 0.713 4.875 1.00 77.75 79 VAL A O 1
ATOM 670 N N . SER A 1 80 ? -2.554 0.640 5.251 1.00 78.69 80 SER A N 1
ATOM 671 C CA . SER A 1 80 ? -2.834 -0.235 4.102 1.00 78.69 80 SER A CA 1
ATOM 672 C C . SER A 1 80 ? -2.463 0.417 2.769 1.00 78.69 80 SER A C 1
ATOM 674 O O . SER A 1 80 ? -1.933 -0.262 1.896 1.00 78.69 80 SER A O 1
ATOM 676 N N . LEU A 1 81 ? -2.690 1.728 2.620 1.00 77.38 81 LEU A N 1
ATOM 677 C CA . LEU A 1 81 ? -2.308 2.457 1.407 1.00 77.38 81 LEU A CA 1
ATOM 678 C C . LEU A 1 81 ? -0.792 2.556 1.259 1.00 77.38 81 LEU A C 1
ATOM 680 O O . LEU A 1 81 ? -0.291 2.374 0.1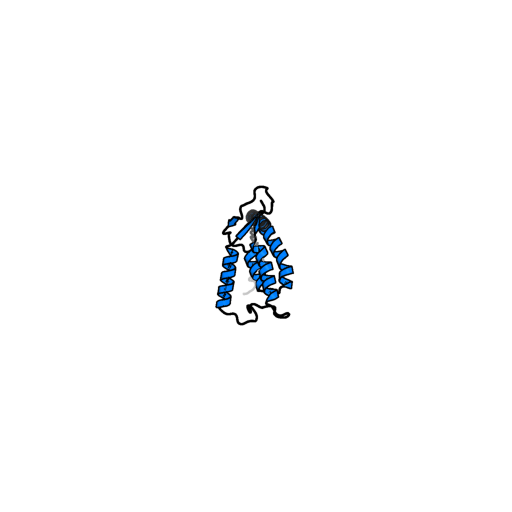52 1.00 77.38 81 LEU A O 1
ATOM 684 N N . LEU A 1 82 ? -0.065 2.776 2.359 1.00 81.31 82 LEU A N 1
ATOM 685 C CA . LEU A 1 82 ? 1.398 2.717 2.357 1.00 81.31 82 LEU A CA 1
ATOM 686 C C . LEU A 1 82 ? 1.887 1.351 1.875 1.00 81.31 82 LEU A C 1
ATOM 688 O O . LEU A 1 82 ? 2.724 1.280 0.980 1.00 81.31 82 LEU A O 1
ATOM 692 N N . VAL A 1 83 ? 1.347 0.270 2.443 1.00 82.00 83 VAL A N 1
ATOM 693 C CA . VAL A 1 83 ? 1.742 -1.093 2.070 1.00 82.00 83 VAL A CA 1
ATOM 694 C C . VAL A 1 83 ? 1.429 -1.365 0.598 1.00 82.00 83 VAL A C 1
ATOM 696 O O . VAL A 1 83 ? 2.288 -1.887 -0.105 1.00 82.00 83 VAL A O 1
ATOM 699 N N . CYS A 1 84 ? 0.261 -0.953 0.094 1.00 80.88 84 CYS A N 1
ATOM 700 C CA . CYS A 1 84 ? -0.063 -1.070 -1.329 1.00 80.88 84 CYS A CA 1
ATOM 701 C C . CYS A 1 84 ? 0.873 -0.257 -2.230 1.00 80.88 84 CYS A C 1
ATOM 703 O O . CYS A 1 84 ? 1.242 -0.722 -3.306 1.00 80.88 84 CYS A O 1
ATOM 705 N N . PHE A 1 85 ? 1.231 0.961 -1.824 1.00 80.50 85 PHE A N 1
ATOM 706 C CA . PHE A 1 85 ? 2.118 1.825 -2.596 1.00 80.50 85 PHE A CA 1
ATOM 707 C C . PHE A 1 85 ? 3.523 1.230 -2.685 1.00 80.50 85 PHE A C 1
ATOM 709 O O . PHE A 1 85 ? 4.064 1.095 -3.780 1.00 80.50 85 PHE A O 1
ATOM 716 N N . LEU A 1 86 ? 4.075 0.791 -1.550 1.00 81.19 86 LEU A N 1
ATOM 717 C CA . LEU A 1 86 ? 5.351 0.080 -1.510 1.00 81.19 86 LEU A CA 1
ATOM 718 C C . LEU A 1 86 ? 5.277 -1.199 -2.351 1.00 81.19 86 LEU A C 1
ATOM 720 O O . LEU A 1 86 ? 6.160 -1.444 -3.166 1.00 81.19 86 LEU A O 1
ATOM 724 N N . ALA A 1 87 ? 4.196 -1.971 -2.233 1.00 81.00 87 ALA A N 1
ATOM 725 C CA . ALA A 1 87 ? 3.994 -3.163 -3.046 1.00 81.00 87 ALA A CA 1
ATOM 726 C C . ALA A 1 87 ? 3.988 -2.841 -4.553 1.00 81.00 87 ALA A C 1
ATOM 728 O O . ALA A 1 87 ? 4.659 -3.521 -5.322 1.00 81.00 87 ALA A O 1
ATOM 729 N N . SER A 1 88 ? 3.306 -1.776 -4.984 1.00 79.75 88 SER A N 1
ATOM 730 C CA . SER A 1 88 ? 3.313 -1.331 -6.388 1.00 79.75 88 SER A CA 1
ATOM 731 C C . SER A 1 88 ? 4.696 -0.900 -6.874 1.00 79.75 88 SER A C 1
ATOM 733 O O . SER A 1 88 ? 4.990 -0.975 -8.069 1.00 79.75 88 SER A O 1
ATOM 735 N N . LEU A 1 89 ? 5.529 -0.403 -5.964 1.00 76.38 89 LEU A N 1
ATOM 736 C CA . LEU A 1 89 ? 6.862 0.078 -6.273 1.00 76.38 89 LEU A CA 1
ATOM 737 C C . LEU A 1 89 ? 7.841 -1.084 -6.451 1.00 76.38 89 LEU A C 1
ATOM 739 O O . LEU A 1 89 ? 8.488 -1.191 -7.493 1.00 76.38 89 LEU A O 1
ATOM 743 N N . PHE A 1 90 ? 7.904 -1.953 -5.441 1.00 77.38 90 PHE A N 1
ATOM 744 C CA . PHE A 1 90 ? 8.906 -3.006 -5.320 1.00 77.38 90 PHE A CA 1
ATOM 745 C C . PHE A 1 90 ? 8.562 -4.262 -6.111 1.00 77.38 90 PHE A C 1
ATOM 747 O O . PHE A 1 90 ? 9.474 -4.938 -6.581 1.00 77.38 90 PHE A O 1
ATOM 754 N N . PHE A 1 91 ? 7.277 -4.594 -6.267 1.00 77.19 91 PHE A N 1
ATOM 755 C CA . PHE A 1 91 ? 6.912 -5.827 -6.951 1.00 77.19 91 PHE A CA 1
ATOM 756 C C . PHE A 1 91 ? 6.851 -5.657 -8.478 1.00 77.19 91 PHE A C 1
ATOM 758 O O . PHE A 1 91 ? 6.461 -4.595 -8.991 1.00 77.19 91 PHE A O 1
ATOM 765 N N . PRO A 1 92 ? 7.204 -6.724 -9.219 1.00 76.25 92 PRO A N 1
ATOM 766 C CA . PRO A 1 92 ? 6.820 -6.884 -10.612 1.00 76.25 92 PRO A CA 1
ATOM 767 C C . PRO A 1 92 ? 5.302 -6.791 -10.768 1.00 76.25 92 PRO A C 1
ATOM 769 O O . PRO A 1 92 ? 4.545 -7.147 -9.859 1.00 76.25 92 PRO A O 1
ATOM 772 N N . GLN A 1 93 ? 4.864 -6.344 -11.941 1.00 79.88 93 GLN A N 1
ATOM 773 C CA . GLN A 1 93 ? 3.452 -6.151 -12.263 1.00 79.88 93 GLN A CA 1
ATOM 774 C C . GLN A 1 93 ? 2.604 -7.397 -11.980 1.00 79.88 93 GLN A C 1
ATOM 776 O O . GLN A 1 93 ? 1.580 -7.287 -11.310 1.00 79.88 93 GLN A O 1
ATOM 781 N N . ASP A 1 94 ? 3.054 -8.578 -12.402 1.00 81.19 94 ASP A N 1
ATOM 782 C CA . ASP A 1 94 ? 2.298 -9.826 -12.229 1.00 81.19 94 ASP A CA 1
ATOM 783 C C . ASP A 1 94 ? 2.045 -10.149 -10.752 1.00 81.19 94 ASP A C 1
ATOM 785 O O . ASP A 1 94 ? 0.935 -10.496 -10.346 1.00 81.19 94 ASP A O 1
ATOM 789 N N . ILE A 1 95 ? 3.068 -9.957 -9.916 1.00 82.69 95 ILE A N 1
ATOM 790 C CA . ILE A 1 95 ? 2.983 -10.191 -8.472 1.00 82.69 95 ILE A CA 1
ATOM 791 C C . ILE A 1 95 ? 2.079 -9.143 -7.820 1.00 82.69 95 ILE A C 1
ATOM 793 O O . ILE A 1 95 ? 1.284 -9.471 -6.936 1.00 82.69 95 ILE A O 1
ATOM 797 N N . PHE A 1 96 ? 2.154 -7.890 -8.273 1.00 85.06 96 PHE A N 1
ATOM 798 C CA . PHE A 1 96 ? 1.273 -6.839 -7.782 1.00 85.06 96 PHE A CA 1
ATOM 799 C C . PHE A 1 96 ? -0.201 -7.177 -8.019 1.00 85.06 96 PHE A C 1
ATOM 801 O O . PHE A 1 96 ? -0.990 -7.044 -7.088 1.00 85.06 96 PHE A O 1
ATOM 808 N N . TRP A 1 97 ? -0.578 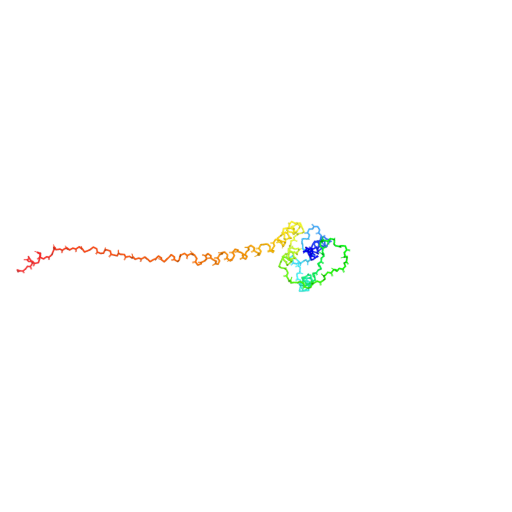-7.660 -9.206 1.00 84.50 97 TRP A N 1
ATOM 809 C CA . TRP A 1 97 ? -1.971 -8.024 -9.497 1.00 84.50 97 TRP A CA 1
ATOM 810 C C . TRP A 1 97 ? -2.492 -9.167 -8.624 1.00 84.50 97 TRP A C 1
ATOM 812 O O . TRP A 1 97 ? -3.672 -9.168 -8.275 1.00 84.50 97 TRP A O 1
ATOM 822 N N . CYS A 1 98 ? -1.625 -10.090 -8.203 1.00 84.69 98 CYS A N 1
ATOM 823 C CA . CYS A 1 98 ? -1.981 -11.137 -7.245 1.00 84.69 98 CYS A CA 1
ATOM 824 C C . CYS A 1 98 ? -2.144 -10.598 -5.816 1.00 84.69 98 CYS A C 1
ATOM 826 O O . CYS A 1 98 ? -3.087 -10.963 -5.117 1.00 84.69 98 CYS A O 1
ATOM 828 N N . ILE A 1 99 ? -1.237 -9.724 -5.371 1.00 83.56 99 ILE A N 1
ATOM 829 C CA . ILE A 1 99 ? -1.202 -9.219 -3.990 1.00 83.56 99 ILE A CA 1
ATOM 830 C C . ILE A 1 99 ? -2.247 -8.117 -3.754 1.00 83.56 99 ILE A C 1
ATOM 832 O O . ILE A 1 99 ? -2.834 -8.025 -2.675 1.00 83.56 99 ILE A O 1
ATOM 836 N N . TYR A 1 100 ? -2.500 -7.273 -4.751 1.00 83.88 100 TYR A N 1
ATOM 837 C CA . TYR A 1 100 ? -3.400 -6.125 -4.665 1.00 83.88 100 TYR A CA 1
ATOM 838 C C . TYR A 1 100 ? -4.811 -6.463 -4.145 1.00 83.88 100 TYR A C 1
ATOM 840 O O . TYR A 1 100 ? -5.227 -5.836 -3.165 1.00 83.88 100 TYR A O 1
ATOM 848 N N . PRO A 1 101 ? -5.553 -7.448 -4.698 1.00 84.44 101 PRO A N 1
ATOM 849 C CA . PRO A 1 101 ? -6.872 -7.805 -4.178 1.00 84.44 101 PRO A CA 1
ATOM 850 C C . PRO A 1 101 ? -6.802 -8.317 -2.737 1.00 84.44 101 PRO A C 1
ATOM 852 O O . PRO A 1 101 ? -7.689 -8.010 -1.941 1.00 84.44 101 PRO A O 1
ATOM 855 N N . THR A 1 102 ? -5.735 -9.030 -2.362 1.00 83.75 102 THR A N 1
ATOM 856 C CA . THR A 1 102 ? -5.512 -9.474 -0.980 1.00 83.75 102 THR A CA 1
ATOM 857 C C . THR A 1 102 ? -5.340 -8.288 -0.038 1.00 83.75 102 THR A C 1
ATOM 859 O O . THR A 1 102 ? -5.958 -8.272 1.025 1.00 83.75 102 THR A O 1
ATOM 862 N N . ILE A 1 103 ? -4.559 -7.268 -0.415 1.00 82.06 103 ILE A N 1
ATOM 863 C CA . ILE A 1 103 ? -4.403 -6.069 0.421 1.00 82.06 103 ILE A CA 1
ATOM 864 C C . ILE A 1 103 ? -5.707 -5.264 0.476 1.00 82.06 103 ILE A C 1
ATOM 866 O O . ILE A 1 103 ? -6.051 -4.737 1.532 1.00 82.06 103 ILE A O 1
ATOM 870 N N . LEU A 1 104 ? -6.466 -5.192 -0.620 1.00 81.50 104 LEU A N 1
ATOM 871 C CA . LEU A 1 104 ? -7.748 -4.485 -0.663 1.00 81.50 104 LEU A CA 1
ATOM 872 C C . LEU A 1 104 ? -8.782 -5.163 0.253 1.00 81.50 104 LEU A C 1
ATOM 874 O O . LEU A 1 104 ? -9.420 -4.495 1.070 1.00 81.50 104 LEU A O 1
ATOM 878 N N . LEU A 1 105 ? -8.872 -6.495 0.202 1.00 82.75 105 LEU A N 1
ATOM 879 C CA . LEU A 1 105 ? -9.675 -7.295 1.132 1.00 82.75 105 LEU A CA 1
ATOM 880 C C . LEU A 1 105 ? -9.210 -7.102 2.576 1.00 82.75 105 LEU A C 1
ATOM 882 O O . LEU A 1 105 ? -10.030 -6.842 3.456 1.00 82.75 105 LEU A O 1
ATOM 886 N N . LEU A 1 106 ? -7.899 -7.162 2.822 1.00 80.19 106 LEU A N 1
ATOM 887 C CA . LEU A 1 106 ? -7.333 -6.952 4.150 1.00 80.19 106 LEU A CA 1
ATOM 888 C C . LEU A 1 106 ? -7.669 -5.556 4.677 1.00 80.19 106 LEU A C 1
ATOM 890 O O . LEU A 1 106 ? -8.069 -5.435 5.830 1.00 80.19 106 LEU A O 1
ATOM 894 N N . SER A 1 107 ? -7.571 -4.524 3.834 1.00 76.25 107 SER A N 1
ATOM 895 C CA . SER A 1 107 ? -7.937 -3.144 4.153 1.00 76.25 107 SER A CA 1
ATOM 896 C C . SER A 1 107 ? -9.400 -3.036 4.563 1.00 76.25 107 SER A C 1
ATOM 898 O O . SER A 1 107 ? -9.694 -2.484 5.622 1.00 76.25 107 SER A O 1
ATOM 900 N N . PHE A 1 108 ? -10.314 -3.646 3.808 1.00 73.31 108 PHE A N 1
ATOM 901 C CA . PHE A 1 108 ? -11.729 -3.685 4.172 1.00 73.31 108 PHE A CA 1
ATOM 902 C C . PHE A 1 108 ? -11.960 -4.426 5.498 1.00 73.31 108 PHE A C 1
ATOM 904 O O . PHE A 1 108 ? -12.758 -4.011 6.340 1.00 73.31 108 PHE A O 1
ATOM 911 N N . CYS A 1 109 ? -11.201 -5.497 5.730 1.00 77.44 109 CYS A N 1
ATOM 912 C CA . CYS A 1 109 ? -11.242 -6.256 6.968 1.00 77.44 109 CYS A CA 1
ATOM 913 C C . CYS A 1 109 ? -10.525 -5.573 8.142 1.00 77.44 109 CYS A C 1
ATOM 915 O O . CYS A 1 109 ? -10.785 -5.970 9.273 1.00 77.44 109 CYS A O 1
ATOM 917 N N . THR A 1 110 ? -9.676 -4.555 7.949 1.00 73.75 110 THR A N 1
ATOM 918 C CA . THR A 1 110 ? -8.886 -3.957 9.049 1.00 73.75 110 THR A CA 1
ATOM 919 C C . THR A 1 110 ? -9.753 -3.397 10.170 1.00 73.75 110 THR A C 1
AT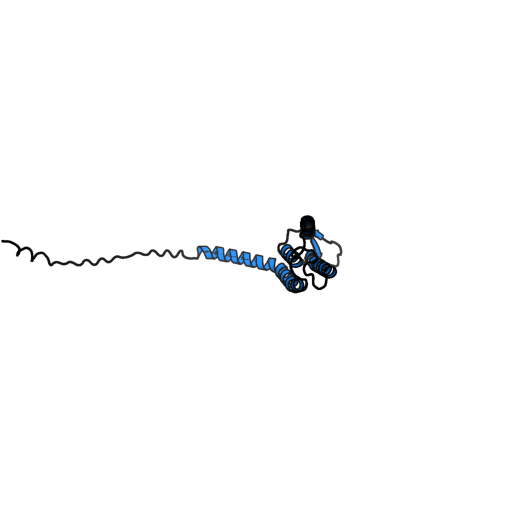OM 921 O O . THR A 1 110 ? -9.425 -3.579 11.342 1.00 73.75 110 THR A O 1
ATOM 924 N N . ALA A 1 111 ? -10.894 -2.779 9.856 1.00 72.56 111 ALA A N 1
ATOM 925 C CA . ALA A 1 111 ? -11.829 -2.303 10.876 1.00 72.56 111 ALA A CA 1
ATOM 926 C C . ALA A 1 111 ? -12.384 -3.469 11.716 1.00 72.56 111 ALA A C 1
ATOM 928 O O . ALA A 1 111 ? -12.487 -3.386 12.940 1.00 72.56 111 ALA A O 1
ATOM 929 N N . ARG A 1 112 ? -12.660 -4.605 11.069 1.00 76.88 112 ARG A N 1
ATOM 930 C CA . ARG A 1 112 ? -13.149 -5.817 11.731 1.00 76.88 112 ARG A CA 1
ATOM 931 C C . ARG A 1 112 ? -12.048 -6.511 12.535 1.00 76.88 112 ARG A C 1
ATOM 933 O O . ARG A 1 112 ? -12.272 -6.858 13.688 1.00 76.88 112 ARG A O 1
ATOM 940 N N . ILE A 1 113 ? -10.853 -6.656 11.965 1.00 77.00 113 ILE A N 1
ATOM 941 C CA . ILE A 1 113 ? -9.686 -7.266 12.618 1.00 77.00 113 ILE A CA 1
ATOM 942 C C . ILE A 1 113 ? -9.258 -6.433 13.823 1.00 77.00 113 ILE A C 1
ATOM 944 O O . ILE A 1 113 ? -9.000 -6.989 14.882 1.00 77.00 113 ILE A O 1
ATOM 948 N N . SER A 1 114 ? -9.223 -5.105 13.705 1.00 76.44 114 SER A N 1
ATOM 949 C CA . SER A 1 114 ? -8.878 -4.229 14.829 1.00 76.44 114 SER A CA 1
ATOM 950 C C . SER A 1 114 ? -9.910 -4.310 15.954 1.00 76.44 114 SER A C 1
ATOM 952 O O . SER A 1 114 ? -9.527 -4.354 17.123 1.00 76.44 114 SER A O 1
ATOM 954 N N . SER A 1 115 ? -11.202 -4.422 15.624 1.00 81.62 115 SER A N 1
ATOM 955 C CA . SER A 1 115 ? -12.255 -4.699 16.604 1.00 81.62 115 SER A CA 1
ATOM 956 C C . SER A 1 115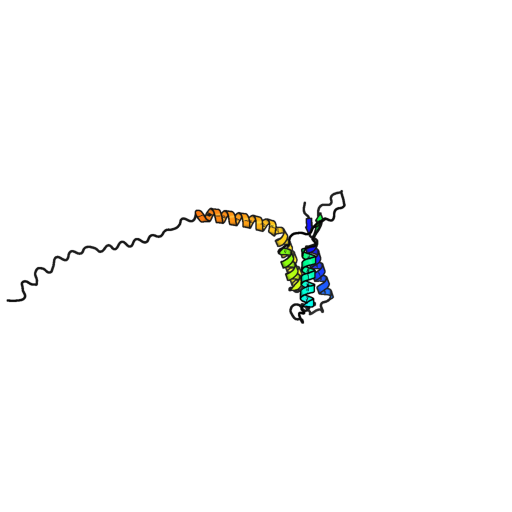 ? -12.051 -6.053 17.291 1.00 81.62 115 SER A C 1
ATOM 958 O O . SER A 1 115 ? -12.049 -6.102 18.520 1.00 81.62 115 SER A O 1
ATOM 960 N N . MET A 1 116 ? -11.788 -7.125 16.535 1.00 82.00 116 MET A N 1
ATOM 961 C CA . MET A 1 116 ? -11.513 -8.455 17.094 1.00 82.00 116 MET A CA 1
ATOM 962 C C . MET A 1 116 ? -10.256 -8.466 17.969 1.00 82.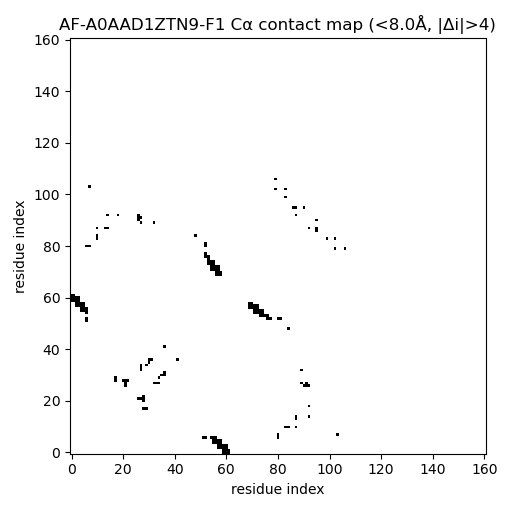00 116 MET A C 1
ATOM 964 O O . MET A 1 116 ? -10.265 -9.034 19.056 1.00 82.00 116 MET A O 1
ATOM 968 N N . TRP A 1 117 ? -9.190 -7.798 17.534 1.00 85.25 117 TRP A N 1
ATOM 969 C CA . TRP A 1 117 ? -7.940 -7.677 18.279 1.00 85.25 117 TRP A CA 1
ATOM 970 C C . TRP A 1 117 ? -8.122 -6.902 19.582 1.00 85.25 117 TRP A C 1
ATOM 972 O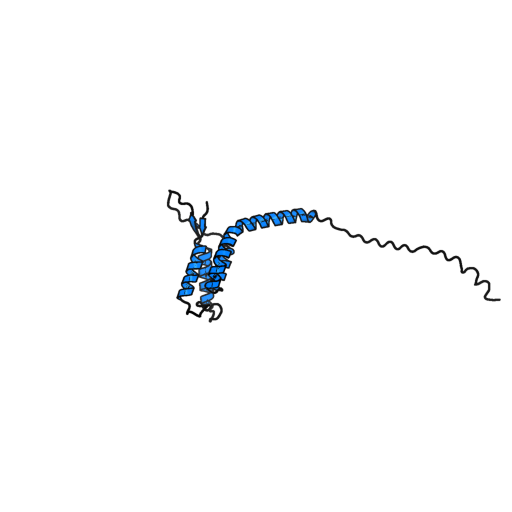 O . TRP A 1 117 ? -7.561 -7.271 20.612 1.00 85.25 117 TRP A O 1
ATOM 982 N N . ARG A 1 118 ? -8.937 -5.842 19.564 1.00 87.75 118 ARG A N 1
ATOM 983 C CA . ARG A 1 118 ? -9.296 -5.096 20.772 1.00 87.75 118 ARG A CA 1
ATOM 984 C C . ARG A 1 118 ? -10.064 -5.980 21.751 1.00 87.75 118 ARG A C 1
ATOM 986 O O . ARG A 1 118 ? -9.717 -5.991 22.928 1.00 87.75 118 ARG A O 1
ATOM 993 N N . SER A 1 119 ? -11.049 -6.740 21.271 1.00 86.50 119 SER A N 1
ATOM 994 C CA . SER A 1 119 ? -11.778 -7.708 22.095 1.00 86.50 119 SER A CA 1
ATOM 995 C C . SER A 1 119 ? -10.849 -8.775 22.664 1.00 86.50 119 SER A C 1
ATOM 997 O O . SER A 1 119 ? -10.898 -9.040 23.857 1.00 86.50 119 SER A O 1
ATOM 999 N N . PHE A 1 120 ? -9.940 -9.315 21.852 1.00 89.00 120 PHE A N 1
ATOM 1000 C CA . PHE A 1 120 ? -8.952 -10.291 22.300 1.00 89.00 120 PHE A CA 1
ATOM 1001 C C . PHE A 1 120 ? -8.040 -9.728 23.394 1.00 89.00 120 PHE A C 1
ATOM 1003 O O . PHE A 1 120 ? -7.874 -10.356 24.433 1.00 89.00 120 PHE A O 1
ATOM 1010 N N . LYS A 1 121 ? -7.495 -8.518 23.211 1.00 89.25 121 LYS A N 1
ATOM 1011 C CA . LYS A 1 121 ? -6.683 -7.849 24.237 1.00 89.25 121 LYS A CA 1
ATOM 1012 C C . LYS A 1 121 ? -7.444 -7.670 25.545 1.00 89.25 121 LYS A C 1
ATOM 1014 O O . LYS A 1 121 ? -6.876 -7.930 26.599 1.00 89.25 121 LYS A O 1
ATOM 1019 N N . LEU A 1 122 ? -8.711 -7.262 25.476 1.00 90.12 122 LEU A N 1
ATOM 1020 C CA . LEU A 1 122 ? -9.567 -7.139 26.656 1.00 90.12 122 LEU A CA 1
ATOM 1021 C C . LEU A 1 122 ? -9.796 -8.501 27.325 1.00 90.12 122 LEU A C 1
ATOM 1023 O O . LEU A 1 122 ? -9.666 -8.606 28.540 1.00 90.12 122 LEU A O 1
ATOM 1027 N N . SER A 1 123 ? -10.057 -9.556 26.549 1.00 86.62 123 SER A N 1
ATOM 1028 C CA . SER A 1 123 ? -10.193 -10.920 27.072 1.00 86.62 123 SER A CA 1
ATOM 1029 C C . SER A 1 123 ? -8.909 -11.417 27.740 1.00 86.62 123 SER A C 1
ATOM 1031 O O . SER A 1 123 ? -8.970 -11.975 28.829 1.00 86.62 123 SER A O 1
ATOM 1033 N N . VAL A 1 124 ? -7.740 -11.177 27.140 1.00 86.25 124 VAL A N 1
ATOM 1034 C CA . VAL A 1 124 ? -6.442 -11.549 27.724 1.00 86.25 124 VAL A CA 1
ATOM 1035 C C . VAL A 1 124 ? -6.166 -10.759 29.001 1.00 86.25 124 VAL A C 1
ATOM 1037 O O . VAL A 1 124 ? -5.733 -11.339 29.990 1.00 86.25 124 VAL A O 1
ATOM 1040 N N . GLN A 1 125 ? -6.453 -9.455 29.015 1.00 88.44 125 GLN A N 1
ATOM 1041 C CA . GLN A 1 125 ? -6.308 -8.623 30.212 1.00 88.44 125 GLN A CA 1
ATOM 1042 C C . GLN A 1 125 ? -7.201 -9.097 31.362 1.00 88.44 125 GLN A C 1
ATOM 1044 O O . GLN A 1 125 ? -6.776 -9.048 32.510 1.00 88.44 125 GLN A O 1
ATOM 1049 N N . LEU A 1 126 ? -8.409 -9.578 31.059 1.00 84.31 126 LEU A N 1
ATOM 1050 C CA . LEU A 1 126 ? -9.326 -10.139 32.053 1.00 84.31 126 LEU A CA 1
ATOM 1051 C C . LEU A 1 126 ? -8.888 -11.518 32.564 1.00 84.31 126 LEU A C 1
ATOM 1053 O O . LEU A 1 126 ? -9.166 -11.839 33.714 1.00 84.31 126 LEU A O 1
ATOM 1057 N N . LEU A 1 127 ? -8.190 -12.306 31.741 1.00 80.69 127 LEU A N 1
ATOM 1058 C CA . LEU A 1 127 ? -7.673 -13.630 32.112 1.00 80.69 127 LEU A CA 1
ATOM 1059 C C . LEU A 1 127 ? -6.333 -13.576 32.856 1.00 80.69 127 LEU A C 1
ATOM 1061 O O . LEU A 1 127 ? -6.021 -14.484 33.622 1.00 80.69 127 LEU A O 1
ATOM 1065 N N . LEU A 1 128 ? -5.545 -12.516 32.662 1.00 76.31 128 LEU A N 1
ATOM 1066 C CA . LEU A 1 128 ? -4.253 -12.327 33.324 1.00 76.31 128 LEU A CA 1
ATOM 1067 C C . LEU A 1 128 ? -4.320 -12.392 34.868 1.00 76.31 128 LEU A C 1
ATOM 1069 O O . LEU A 1 128 ? -3.472 -13.065 35.448 1.00 76.31 128 LEU A O 1
ATOM 1073 N N . PRO A 1 129 ? -5.309 -11.779 35.558 1.00 72.44 129 PRO A N 1
ATOM 1074 C CA . PRO A 1 129 ? -5.457 -11.917 37.010 1.00 72.44 129 PRO A CA 1
ATOM 1075 C C . PRO A 1 129 ? -6.061 -13.260 37.449 1.00 72.44 129 PRO A C 1
ATOM 1077 O O . PRO A 1 129 ? -6.081 -13.552 38.640 1.00 72.44 129 PRO A O 1
ATOM 1080 N N . THR A 1 130 ? -6.579 -14.072 36.521 1.00 62.94 130 THR A N 1
ATOM 1081 C CA . THR A 1 130 ? -7.151 -15.396 36.818 1.00 62.94 130 THR A CA 1
ATOM 1082 C C . THR A 1 130 ? -6.115 -16.512 36.756 1.00 62.94 130 THR A C 1
ATOM 1084 O O . THR A 1 130 ? -6.438 -17.642 37.108 1.00 62.94 130 THR A O 1
ATOM 1087 N N . ILE A 1 131 ? -4.884 -16.226 36.316 1.00 59.84 131 ILE A N 1
ATOM 1088 C CA . ILE A 1 131 ? -3.771 -17.170 36.417 1.00 59.84 131 ILE A CA 1
ATOM 1089 C C . ILE A 1 131 ? -3.422 -17.256 37.908 1.00 59.84 131 ILE A C 1
ATOM 1091 O O . ILE A 1 131 ? -2.886 -16.283 38.448 1.00 59.84 131 ILE A O 1
ATOM 1095 N N . PRO A 1 132 ? -3.738 -18.364 38.607 1.00 61.09 132 PRO A N 1
ATOM 1096 C CA . PRO A 1 132 ? -3.317 -18.509 39.986 1.00 61.09 132 PRO A CA 1
ATOM 1097 C C . PRO A 1 132 ? -1.794 -18.452 39.984 1.00 61.09 132 PRO A C 1
ATOM 1099 O O . PRO A 1 132 ? -1.141 -19.212 39.265 1.00 61.09 132 PRO A O 1
ATOM 1102 N N . VAL A 1 133 ? -1.228 -17.517 40.747 1.00 62.56 133 VAL A N 1
ATOM 1103 C CA . VAL A 1 133 ? 0.209 -17.488 41.009 1.00 62.56 133 VAL A CA 1
ATOM 1104 C C . VAL A 1 133 ? 0.516 -18.811 41.695 1.00 62.56 133 VAL A C 1
ATOM 1106 O O . VAL A 1 133 ? 0.211 -18.997 42.871 1.00 62.56 133 VAL A O 1
ATOM 1109 N N . LEU A 1 134 ? 1.020 -19.767 40.919 1.00 53.22 134 LEU A N 1
ATOM 1110 C CA . LEU A 1 134 ? 1.396 -21.088 41.389 1.00 53.22 134 LEU A CA 1
ATOM 1111 C C . LEU A 1 134 ? 2.663 -20.887 42.220 1.00 53.22 134 LEU A C 1
ATOM 1113 O O . LEU A 1 134 ? 3.783 -20.958 41.724 1.00 53.22 134 LEU A O 1
ATOM 1117 N N . ASN A 1 135 ? 2.464 -20.504 43.479 1.00 53.03 135 ASN A N 1
ATOM 1118 C CA . ASN A 1 135 ? 3.532 -20.305 44.435 1.00 53.03 135 ASN A CA 1
ATOM 1119 C C . ASN A 1 135 ? 3.970 -21.698 44.889 1.00 53.03 135 ASN A C 1
ATOM 1121 O O . ASN A 1 135 ? 3.415 -22.270 45.826 1.00 53.03 135 ASN A O 1
ATOM 1125 N N . ILE A 1 136 ? 4.894 -22.292 44.138 1.00 55.25 136 ILE A N 1
ATOM 1126 C CA . ILE A 1 136 ? 5.492 -23.580 44.479 1.00 55.25 136 ILE A CA 1
ATOM 1127 C C . ILE A 1 136 ? 6.453 -23.316 45.642 1.00 55.25 136 ILE A C 1
ATOM 1129 O O . ILE A 1 136 ? 7.639 -23.066 45.444 1.00 55.25 136 ILE A O 1
ATOM 1133 N N . SER A 1 137 ? 5.934 -23.313 46.871 1.00 57.91 137 SER A N 1
ATOM 1134 C CA . SER A 1 137 ? 6.766 -23.330 48.072 1.00 57.91 137 SER A CA 1
ATOM 1135 C C . SER A 1 137 ? 7.273 -24.755 48.279 1.00 57.91 137 SER A C 1
ATOM 1137 O O . SER A 1 137 ? 6.535 -25.629 48.732 1.00 57.91 137 SER A O 1
ATOM 1139 N N . MET A 1 138 ? 8.524 -25.002 47.902 1.00 60.34 138 MET A N 1
ATOM 1140 C CA . MET A 1 138 ? 9.196 -26.281 48.116 1.00 60.34 138 MET A CA 1
ATOM 1141 C C . MET A 1 138 ? 9.724 -26.315 49.557 1.00 60.34 138 MET A C 1
ATOM 1143 O O . MET A 1 138 ? 10.778 -25.760 49.854 1.00 60.34 138 MET A O 1
ATOM 1147 N N . THR A 1 139 ? 8.966 -26.909 50.478 1.00 58.25 139 THR A N 1
ATOM 1148 C CA . THR A 1 139 ? 9.430 -27.205 51.839 1.00 58.25 139 THR A CA 1
ATOM 1149 C C . THR A 1 139 ? 10.133 -28.557 51.843 1.00 58.25 139 THR A C 1
ATOM 1151 O O . THR A 1 139 ? 9.497 -29.606 51.804 1.00 58.25 139 THR A O 1
ATOM 1154 N N . THR A 1 140 ? 11.463 -28.544 51.881 1.00 59.38 140 THR A N 1
ATOM 1155 C CA . THR A 1 140 ? 12.269 -29.737 52.159 1.00 59.38 140 THR A CA 1
ATOM 1156 C C . THR A 1 140 ? 12.143 -30.100 53.636 1.00 59.38 140 THR A C 1
ATOM 1158 O O . THR A 1 140 ? 12.779 -29.483 54.487 1.00 59.38 140 THR A O 1
ATOM 1161 N N . THR A 1 141 ? 11.316 -31.098 53.948 1.00 56.38 141 THR A N 1
ATOM 1162 C CA . THR A 1 141 ? 11.341 -31.800 55.235 1.00 56.38 141 THR A CA 1
ATOM 1163 C C . THR A 1 141 ? 12.544 -32.737 55.246 1.00 56.38 141 THR A C 1
ATOM 1165 O O . THR A 1 141 ? 12.486 -33.844 54.714 1.00 56.38 141 THR A O 1
ATOM 1168 N N . THR A 1 142 ? 13.656 -32.288 55.820 1.00 53.00 142 THR A N 1
ATOM 1169 C CA . THR A 1 142 ? 14.717 -33.192 56.264 1.00 53.00 142 THR A CA 1
ATOM 1170 C C . THR A 1 142 ? 14.203 -33.931 57.496 1.00 53.00 142 THR A C 1
ATOM 1172 O O . THR A 1 142 ? 14.329 -33.429 58.611 1.00 53.00 142 THR A O 1
ATOM 1175 N N . ASN A 1 143 ? 13.591 -35.100 57.289 1.00 55.34 143 ASN A N 1
ATOM 1176 C CA . ASN A 1 143 ? 13.546 -36.132 58.321 1.00 55.34 143 ASN A CA 1
ATOM 1177 C C . ASN A 1 143 ? 14.984 -36.625 58.478 1.00 55.34 143 ASN A C 1
ATOM 1179 O O . ASN A 1 143 ? 15.440 -37.490 57.735 1.00 55.34 143 ASN A O 1
ATOM 1183 N N . ILE A 1 144 ? 15.729 -35.973 59.366 1.00 59.69 144 ILE A N 1
ATOM 1184 C CA . ILE A 1 144 ? 16.876 -36.609 59.995 1.00 59.69 144 ILE A CA 1
ATOM 1185 C C . ILE A 1 144 ? 16.237 -37.477 61.068 1.00 59.69 144 ILE A C 1
ATOM 1187 O O . ILE A 1 144 ? 15.798 -36.967 62.099 1.00 59.69 144 ILE A O 1
ATOM 1191 N N . ASP A 1 145 ? 16.067 -38.751 60.727 1.00 51.47 145 ASP A N 1
ATOM 1192 C CA . ASP A 1 145 ? 15.760 -39.802 61.680 1.00 51.47 145 ASP A CA 1
ATOM 1193 C C . ASP A 1 145 ? 16.771 -39.708 62.833 1.00 51.47 145 ASP A C 1
ATOM 1195 O O . ASP A 1 145 ? 17.987 -39.691 62.625 1.00 51.47 145 ASP A O 1
ATOM 1199 N N . GLU A 1 146 ? 16.250 -39.575 64.052 1.00 53.88 146 GLU A N 1
ATOM 1200 C CA . GLU A 1 146 ? 16.989 -39.865 65.273 1.00 53.88 146 GLU A CA 1
ATOM 1201 C C . GLU A 1 146 ? 17.328 -41.362 65.265 1.00 53.88 146 GLU A C 1
ATOM 1203 O O . GLU A 1 146 ? 16.452 -42.204 65.454 1.00 53.88 146 GLU A O 1
ATOM 1208 N N . GLU A 1 147 ? 18.597 -41.694 65.051 1.00 50.47 147 GLU A N 1
ATOM 1209 C CA . GLU A 1 147 ? 19.157 -43.015 65.337 1.00 50.47 147 GLU A CA 1
ATOM 1210 C C . GLU A 1 147 ? 19.808 -42.956 66.733 1.00 50.47 147 GLU A C 1
ATOM 1212 O O . GLU A 1 147 ? 20.766 -42.199 66.925 1.00 50.47 147 GLU A O 1
ATOM 1217 N N . PRO A 1 148 ? 19.278 -43.658 67.757 1.00 52.44 148 PRO A N 1
ATOM 1218 C CA . PRO A 1 148 ? 19.892 -43.707 69.073 1.00 52.44 148 PRO A CA 1
ATOM 1219 C C . PRO A 1 148 ? 20.841 -44.907 69.143 1.00 52.44 148 PRO A C 1
ATOM 1221 O O . PRO A 1 148 ? 20.454 -45.976 69.612 1.00 52.44 148 PRO A O 1
ATOM 1224 N N . ASP A 1 149 ? 22.097 -44.729 68.734 1.00 48.72 149 ASP A N 1
ATOM 1225 C CA . ASP A 1 149 ? 23.135 -45.742 68.962 1.00 48.72 149 ASP A CA 1
ATOM 1226 C C . ASP A 1 149 ? 23.662 -45.657 70.400 1.00 48.72 149 ASP A C 1
ATOM 1228 O O . ASP A 1 149 ? 24.671 -45.031 70.737 1.00 48.72 149 ASP A O 1
ATOM 1232 N N . ILE A 1 150 ? 22.913 -46.328 71.271 1.00 56.62 150 ILE A N 1
ATOM 1233 C CA . ILE A 1 150 ? 23.345 -46.840 72.567 1.00 56.62 150 ILE A CA 1
ATOM 1234 C C . ILE A 1 150 ? 24.281 -48.025 72.285 1.00 56.62 150 ILE A C 1
ATOM 1236 O O . ILE A 1 150 ? 23.839 -49.160 72.352 1.00 56.62 150 ILE A O 1
ATOM 1240 N N . GLU A 1 151 ? 25.550 -47.796 71.931 1.00 55.47 151 GLU A N 1
ATOM 1241 C CA . GLU A 1 151 ? 26.557 -48.878 71.865 1.00 55.47 151 GLU A CA 1
ATOM 1242 C C . GLU A 1 151 ? 28.003 -48.345 71.746 1.00 55.47 151 GLU A C 1
ATOM 1244 O O . GLU A 1 151 ? 28.725 -48.612 70.794 1.00 55.47 151 GLU A O 1
ATOM 1249 N N . LEU A 1 152 ? 28.474 -47.550 72.717 1.00 49.59 152 LEU A N 1
ATOM 1250 C CA . LEU A 1 152 ? 29.923 -47.287 72.861 1.00 49.59 152 LEU A CA 1
ATOM 1251 C C . LEU A 1 152 ? 30.357 -46.936 74.294 1.00 49.59 152 LEU A C 1
ATOM 1253 O O . LEU A 1 152 ? 31.410 -46.343 74.505 1.00 49.59 152 LEU A O 1
ATOM 1257 N N . LEU A 1 153 ? 29.562 -47.343 75.293 1.00 52.34 153 LEU A N 1
ATOM 1258 C CA . LEU A 1 153 ? 29.888 -47.180 76.717 1.00 52.34 153 LEU A CA 1
ATOM 1259 C C . LEU A 1 153 ? 30.487 -48.448 77.363 1.00 52.34 153 LEU A C 1
ATOM 1261 O O . LEU A 1 153 ? 30.818 -48.417 78.543 1.00 52.34 153 LEU A O 1
ATOM 1265 N N . GLU A 1 154 ? 30.685 -49.539 76.607 1.00 54.69 154 GLU A N 1
ATOM 1266 C CA . GLU A 1 154 ? 31.240 -50.804 77.135 1.00 54.69 154 GLU A CA 1
ATOM 1267 C C . GLU A 1 154 ? 32.660 -51.167 76.651 1.00 54.69 154 GLU A C 1
ATOM 1269 O O . GLU A 1 154 ? 33.256 -52.090 77.201 1.00 54.69 154 GLU A O 1
ATOM 1274 N N . MET A 1 155 ? 33.273 -50.448 75.697 1.00 49.91 155 MET A N 1
ATOM 1275 C CA . MET A 1 155 ? 34.609 -50.831 75.182 1.00 49.91 155 MET A CA 1
ATOM 1276 C C . MET A 1 155 ? 35.813 -50.030 75.705 1.00 49.91 155 MET A C 1
ATOM 1278 O O . MET A 1 155 ? 36.942 -50.448 75.458 1.00 49.91 155 MET A O 1
ATOM 1282 N N . GLU A 1 156 ? 35.634 -48.967 76.499 1.00 50.72 156 GLU A N 1
ATOM 1283 C CA . GLU A 1 156 ? 36.770 -48.269 77.146 1.00 50.72 156 GLU A CA 1
ATOM 1284 C C . GLU A 1 156 ? 37.017 -48.668 78.613 1.00 50.72 156 GLU A C 1
ATOM 1286 O O . GLU A 1 156 ? 37.920 -48.143 79.255 1.00 50.72 156 GLU A O 1
ATOM 1291 N N . GLN A 1 157 ? 36.311 -49.681 79.132 1.00 54.59 157 GLN A N 1
ATOM 1292 C CA . GLN A 1 157 ? 36.678 -50.354 80.391 1.00 54.59 157 GLN A CA 1
ATOM 1293 C C . GLN A 1 157 ? 37.757 -51.446 80.219 1.00 54.59 157 GLN A C 1
ATOM 1295 O O . GLN A 1 157 ? 38.115 -52.108 81.192 1.00 54.59 157 GLN A O 1
ATOM 1300 N N . ILE A 1 158 ? 38.304 -51.637 79.009 1.00 53.53 158 ILE A N 1
ATOM 1301 C CA . ILE A 1 158 ? 39.286 -52.701 78.707 1.00 53.53 158 ILE A CA 1
ATOM 1302 C C . ILE A 1 158 ? 40.671 -52.151 78.298 1.00 53.53 158 ILE A C 1
ATOM 1304 O O . ILE A 1 158 ? 41.634 -52.916 78.238 1.00 53.53 158 ILE A O 1
ATOM 1308 N N . LEU A 1 159 ? 40.846 -50.836 78.103 1.00 51.97 159 LEU A N 1
ATOM 1309 C CA . LEU A 1 159 ? 42.156 -50.263 77.768 1.00 51.97 159 LEU A CA 1
ATOM 1310 C C . LEU A 1 159 ? 42.812 -49.567 78.982 1.00 51.97 159 LEU A C 1
ATOM 1312 O O . LEU A 1 159 ? 42.650 -48.370 79.175 1.00 51.97 159 LEU A O 1
ATOM 1316 N N . GLN A 1 160 ? 43.634 -50.350 79.700 1.00 43.25 160 GLN A N 1
ATOM 1317 C CA . GLN A 1 160 ? 44.757 -49.952 80.585 1.00 43.25 160 GLN A CA 1
ATOM 1318 C C . GLN A 1 160 ? 44.368 -49.590 82.035 1.00 43.25 160 GLN A C 1
ATOM 1320 O O . GLN A 1 160 ? 43.745 -48.563 82.275 1.00 43.25 160 GLN A O 1
ATOM 1325 N N . VAL A 1 161 ? 44.653 -50.363 83.097 1.00 51.25 161 VAL A N 1
ATOM 1326 C CA . VAL A 1 161 ? 45.757 -51.311 83.419 1.00 51.25 161 VAL A CA 1
ATOM 1327 C C . VAL A 1 161 ? 47.148 -50.783 83.102 1.00 51.25 161 VAL A C 1
ATOM 1329 O O . VAL A 1 161 ? 47.483 -50.686 81.904 1.00 51.25 161 VAL A O 1
#

Mean predicted aligned error: 15.58 Å

Organism: NCBI:txid56036

Radius of gyration: 36.48 Å; Cα contacts (8 Å, |Δi|>4): 93; chains: 1; bounding box: 77×69×105 Å

pLDDT: mean 70.62, std 11.38, range [43.25, 90.12]

Secondary structure (DSSP, 8-state):
--EEETHHHHHHHHHHHHHHHS-TT-S-TT-SSSS---HHHHHHHHHHHHHHHHEEEEEESS--SS----EEEEPPPPHHHHHHHHHHHHS-HHHHHHHHHHHHHHHHHHHHHHHHHHHHHHHHHHHGGGS--------------------SSSSTTSS--